Protein AF-A0AAD5IKY9-F1 (afdb_monomer_lite)

InterPro domains:
  IPR000467 G-patch domain [PF01585] (15-58)
  IPR000467 G-patch domain [PS50174] (14-60)
  IPR000467 G-patch domain [SM00443] (12-58)
  IPR039146 G patch domain and ankyrin repeat-containing protein 1 [PTHR20923] (3-88)

Radius of gyration: 41.31 Å; chains: 1; bounding box: 91×62×88 Å

Organism: Acer negundo (NCBI:txid4023)

Foldseek 3Di:
DFDDPPQPPDFDDPVDPVVVVCVVVPDDPPFADDPVSPHDPGDDDDGDDPDPDDPPDDPCPVVVVVVVVVVVVVVVVVVVVVVVVVVCDDPPDDDDDDDDPPDDDDDDDDDDDDDDDDDD

Structure (mmCIF, N/CA/C/O backbone):
data_AF-A0AAD5IKY9-F1
#
_entry.id   AF-A0AAD5IKY9-F1
#
loop_
_atom_site.group_PDB
_atom_site.id
_atom_site.type_symbol
_atom_site.label_atom_id
_atom_site.label_alt_id
_atom_site.label_comp_id
_atom_site.label_asym_id
_atom_site.label_entity_id
_atom_site.label_seq_id
_atom_site.pdbx_PDB_ins_code
_atom_site.Cartn_x
_atom_site.Cartn_y
_atom_site.Cartn_z
_atom_site.occupancy
_atom_site.B_iso_or_equiv
_atom_site.auth_seq_id
_atom_site.auth_comp_id
_atom_site.auth_asym_id
_atom_site.auth_atom_id
_atom_site.pdbx_PDB_model_num
ATOM 1 N N . MET A 1 1 ? 1.245 1.714 19.830 1.00 42.31 1 MET A N 1
ATOM 2 C CA . MET A 1 1 ? 1.615 2.368 18.557 1.00 42.31 1 MET A CA 1
ATOM 3 C C . MET A 1 1 ? 1.637 1.290 17.481 1.00 42.31 1 MET A C 1
ATOM 5 O O . MET A 1 1 ? 1.705 0.122 17.848 1.00 42.31 1 MET A O 1
ATOM 9 N N . GLY A 1 2 ? 1.439 1.631 16.208 1.00 51.44 2 GLY A N 1
ATOM 10 C CA . GLY A 1 2 ? 1.622 0.665 15.122 1.00 51.44 2 GLY A CA 1
ATOM 11 C C . GLY A 1 2 ? 3.086 0.671 14.709 1.00 51.44 2 GLY A C 1
ATOM 12 O O . GLY A 1 2 ? 3.628 1.754 14.529 1.00 51.44 2 GLY A O 1
ATOM 13 N N . GLU A 1 3 ? 3.702 -0.503 14.586 1.00 54.84 3 GLU A N 1
ATOM 14 C CA . GLU A 1 3 ? 5.011 -0.639 13.940 1.00 54.84 3 GLU A CA 1
ATOM 15 C C . GLU A 1 3 ? 4.874 -0.125 12.500 1.00 54.84 3 GLU A C 1
ATOM 17 O O . GLU A 1 3 ? 4.111 -0.699 11.713 1.00 54.84 3 GLU A O 1
ATOM 22 N N . GLU A 1 4 ? 5.545 0.976 12.158 1.00 54.72 4 GLU A N 1
ATOM 23 C CA . GLU A 1 4 ? 5.553 1.445 10.776 1.00 54.72 4 GLU A CA 1
ATOM 24 C C . GLU A 1 4 ? 6.391 0.486 9.934 1.00 54.72 4 GLU A C 1
ATOM 26 O O . GLU A 1 4 ? 7.570 0.244 10.194 1.00 54.72 4 GLU A O 1
ATOM 31 N N . PHE A 1 5 ? 5.757 -0.097 8.919 1.00 55.59 5 PHE A N 1
ATOM 32 C CA . PHE A 1 5 ? 6.436 -0.979 7.987 1.00 55.59 5 PHE A CA 1
ATOM 33 C C . PHE A 1 5 ? 7.453 -0.155 7.194 1.00 55.59 5 PHE A C 1
ATOM 35 O O . PHE A 1 5 ? 7.060 0.624 6.323 1.00 55.59 5 PHE A O 1
ATOM 42 N N . SER A 1 6 ? 8.746 -0.369 7.462 1.00 54.78 6 SER A N 1
ATOM 43 C CA . SER A 1 6 ? 9.848 0.067 6.595 1.00 54.78 6 SER A CA 1
ATOM 44 C C . SER A 1 6 ? 9.830 -0.749 5.298 1.00 54.78 6 SER A C 1
ATOM 46 O O . SER A 1 6 ? 10.699 -1.572 5.011 1.00 54.78 6 SER A O 1
ATOM 48 N N . GLY A 1 7 ? 8.762 -0.561 4.523 1.00 56.72 7 GLY A N 1
ATOM 49 C CA . GLY A 1 7 ? 8.724 -0.923 3.124 1.00 56.72 7 GLY A CA 1
ATOM 50 C C . GLY A 1 7 ? 9.674 0.027 2.429 1.00 56.72 7 GLY A C 1
ATOM 51 O O . GLY A 1 7 ? 9.410 1.225 2.368 1.00 56.72 7 GLY A O 1
ATOM 52 N N . SER A 1 8 ? 10.799 -0.505 1.974 1.00 58.91 8 SER A N 1
ATOM 53 C CA . SER A 1 8 ? 11.857 0.268 1.350 1.00 58.91 8 SER A CA 1
ATOM 54 C C . SER A 1 8 ? 11.358 0.901 0.044 1.00 58.91 8 SER A C 1
ATOM 56 O O . SER A 1 8 ? 11.450 0.280 -1.013 1.00 58.91 8 SER A O 1
ATOM 58 N N . SER A 1 9 ? 10.875 2.149 0.099 1.00 62.62 9 SER A N 1
ATOM 59 C CA . SER A 1 9 ? 10.630 3.022 -1.072 1.00 62.62 9 SER A CA 1
ATOM 60 C C . SER A 1 9 ? 11.946 3.506 -1.713 1.00 62.62 9 SER A C 1
ATOM 62 O O . SER A 1 9 ? 12.046 4.607 -2.246 1.00 62.62 9 SER A O 1
ATOM 64 N N . THR A 1 10 ? 12.995 2.692 -1.620 1.00 72.06 10 THR A N 1
ATOM 65 C CA . THR A 1 10 ? 14.265 2.865 -2.317 1.00 72.06 10 THR A CA 1
ATOM 66 C C . THR A 1 10 ? 14.176 2.117 -3.639 1.00 72.06 10 THR A C 1
ATOM 68 O O . THR A 1 10 ? 13.769 0.953 -3.662 1.00 72.06 10 THR A O 1
ATOM 71 N N . ALA A 1 11 ? 14.584 2.761 -4.733 1.00 78.38 11 ALA A N 1
ATOM 72 C CA . ALA A 1 11 ? 14.714 2.097 -6.025 1.00 78.38 11 ALA A CA 1
ATOM 73 C C . ALA A 1 11 ? 15.635 0.863 -5.928 1.00 78.38 11 ALA A C 1
ATOM 75 O O . ALA A 1 11 ? 16.505 0.781 -5.061 1.00 78.38 11 ALA A O 1
ATOM 76 N N . ILE A 1 12 ? 15.437 -0.111 -6.819 1.00 85.50 12 ILE A N 1
ATOM 77 C CA . ILE A 1 12 ? 16.259 -1.327 -6.848 1.00 85.50 12 ILE A CA 1
ATOM 78 C C . ILE A 1 12 ? 17.669 -0.958 -7.329 1.00 85.50 12 ILE A C 1
ATOM 80 O O . ILE A 1 12 ? 17.816 -0.438 -8.432 1.00 85.50 12 ILE A O 1
ATOM 84 N N . ASP A 1 13 ? 18.694 -1.280 -6.539 1.00 88.88 13 ASP A N 1
ATOM 85 C CA . ASP A 1 13 ? 20.089 -0.988 -6.882 1.00 88.88 13 ASP A CA 1
ATOM 86 C C . ASP A 1 13 ? 20.534 -1.605 -8.213 1.00 88.88 13 ASP A C 1
ATOM 88 O O . ASP A 1 13 ? 20.253 -2.767 -8.522 1.00 88.88 13 ASP A O 1
ATOM 92 N N . SER A 1 14 ? 21.362 -0.868 -8.955 1.00 89.25 14 SER A N 1
ATOM 93 C CA . SER A 1 14 ? 21.932 -1.314 -10.232 1.00 89.25 14 SER A CA 1
ATOM 94 C C . SER A 1 14 ? 22.884 -2.512 -10.113 1.00 89.25 14 SER A C 1
ATOM 96 O O . SER A 1 14 ? 23.129 -3.219 -11.094 1.00 89.25 14 SER A O 1
ATOM 98 N N . SER A 1 15 ? 23.399 -2.784 -8.910 1.00 92.94 15 SER A N 1
ATOM 99 C CA . SER A 1 15 ? 24.188 -3.978 -8.594 1.00 92.94 15 SER A CA 1
ATOM 100 C C . SER A 1 15 ? 23.340 -5.259 -8.632 1.00 92.94 15 SER A C 1
ATOM 102 O O . SER A 1 15 ? 23.860 -6.320 -9.006 1.00 92.94 15 SER A O 1
ATOM 104 N N . ASN A 1 16 ? 22.042 -5.152 -8.320 1.00 93.50 16 ASN A N 1
ATOM 105 C CA . ASN A 1 16 ? 21.106 -6.257 -8.165 1.00 93.50 16 ASN A CA 1
ATOM 106 C C . ASN A 1 16 ? 20.898 -7.020 -9.487 1.00 93.50 16 ASN A C 1
ATOM 108 O O . ASN A 1 16 ? 20.718 -6.441 -10.561 1.00 93.50 16 ASN A O 1
ATOM 112 N N . ILE A 1 17 ? 20.891 -8.353 -9.410 1.00 95.69 17 ILE A N 1
ATOM 113 C CA . ILE A 1 17 ? 20.702 -9.229 -10.576 1.00 95.69 17 ILE A CA 1
ATOM 114 C C . ILE A 1 17 ? 19.317 -9.003 -11.207 1.00 95.69 17 ILE A C 1
ATOM 116 O O . ILE A 1 17 ? 19.205 -8.941 -12.430 1.00 95.69 17 ILE A O 1
ATOM 120 N N . GLY A 1 18 ? 18.277 -8.800 -10.392 1.00 93.75 18 GLY A N 1
ATOM 121 C CA . GLY A 1 18 ? 16.918 -8.507 -10.851 1.00 93.75 18 GLY A CA 1
ATOM 122 C C . GLY A 1 18 ? 16.824 -7.204 -11.647 1.00 93.75 18 GLY A C 1
ATOM 123 O O . GLY A 1 18 ? 16.217 -7.194 -12.714 1.00 93.75 18 GLY A O 1
ATOM 124 N N . PHE A 1 19 ? 17.496 -6.135 -11.207 1.00 94.25 19 PHE A N 1
ATOM 125 C CA . PHE A 1 19 ? 17.554 -4.864 -11.946 1.00 94.25 19 PHE A CA 1
ATOM 126 C C . PHE A 1 19 ? 18.166 -5.047 -13.341 1.00 94.25 19 PHE A C 1
ATOM 128 O O . PHE A 1 19 ? 17.600 -4.608 -14.344 1.00 94.25 19 PHE A O 1
ATOM 135 N N . LYS A 1 20 ? 19.298 -5.760 -13.419 1.00 95.06 20 LYS A N 1
ATOM 136 C CA . LYS A 1 20 ? 19.983 -6.075 -14.684 1.00 95.06 20 LYS A CA 1
ATOM 137 C C . LYS A 1 20 ? 19.099 -6.911 -15.614 1.00 95.06 20 LYS A C 1
ATOM 139 O O . LYS A 1 20 ? 19.054 -6.647 -16.814 1.00 95.06 20 LYS A O 1
ATOM 144 N N . LEU A 1 21 ? 18.373 -7.890 -15.069 1.00 95.81 21 LEU A N 1
ATOM 145 C CA . LEU A 1 21 ? 17.428 -8.712 -15.828 1.00 95.81 21 LEU A CA 1
ATOM 146 C C . LEU A 1 21 ? 16.245 -7.892 -16.353 1.00 95.81 21 LEU A C 1
ATOM 148 O O . LEU A 1 21 ? 15.914 -8.028 -17.527 1.00 95.81 21 LEU A O 1
ATOM 152 N N . LEU A 1 22 ? 15.647 -7.019 -15.539 1.00 94.00 22 LEU A N 1
ATOM 153 C CA . LEU A 1 22 ? 14.551 -6.145 -15.968 1.00 94.00 22 LEU A CA 1
ATOM 154 C C . LEU A 1 22 ? 14.993 -5.225 -17.118 1.00 94.00 22 LEU A C 1
ATOM 156 O O . LEU A 1 22 ? 14.364 -5.226 -18.177 1.00 94.00 22 LEU A O 1
ATOM 160 N N . LYS A 1 23 ? 16.126 -4.524 -16.961 1.00 93.38 23 LYS A N 1
ATOM 161 C CA . LYS A 1 23 ? 16.711 -3.666 -18.010 1.00 93.38 23 LYS A CA 1
ATOM 162 C C . LYS A 1 23 ? 16.988 -4.445 -19.303 1.00 93.38 23 LYS A C 1
ATOM 164 O O . LYS A 1 23 ? 16.675 -3.958 -20.385 1.00 93.38 23 LYS A O 1
ATOM 169 N N . LYS A 1 24 ? 17.510 -5.678 -19.207 1.00 95.62 24 LYS A N 1
ATOM 170 C CA . LYS A 1 24 ? 17.758 -6.554 -20.370 1.00 95.62 24 LYS A CA 1
ATOM 171 C C . LYS A 1 24 ? 16.477 -6.918 -21.136 1.00 95.62 24 LYS A C 1
ATOM 173 O O . LYS A 1 24 ? 16.539 -7.088 -22.348 1.00 95.62 24 LYS A O 1
ATOM 178 N N . HIS A 1 25 ? 15.334 -7.017 -20.457 1.00 93.50 25 HIS A N 1
ATOM 179 C CA . HIS A 1 25 ? 14.031 -7.302 -21.073 1.00 93.50 25 HIS A CA 1
ATOM 180 C C . HIS A 1 25 ? 13.238 -6.028 -21.430 1.00 93.50 25 HIS A C 1
ATOM 182 O O . HIS A 1 25 ? 12.031 -6.092 -21.644 1.00 93.50 25 HIS A O 1
ATOM 188 N N . GLY A 1 26 ? 13.905 -4.870 -21.512 1.00 92.56 26 GLY A N 1
ATOM 189 C CA . GLY A 1 26 ? 13.315 -3.619 -21.999 1.00 92.56 26 GLY A CA 1
ATOM 190 C C . GLY A 1 26 ? 12.584 -2.776 -20.950 1.00 92.56 26 GLY A C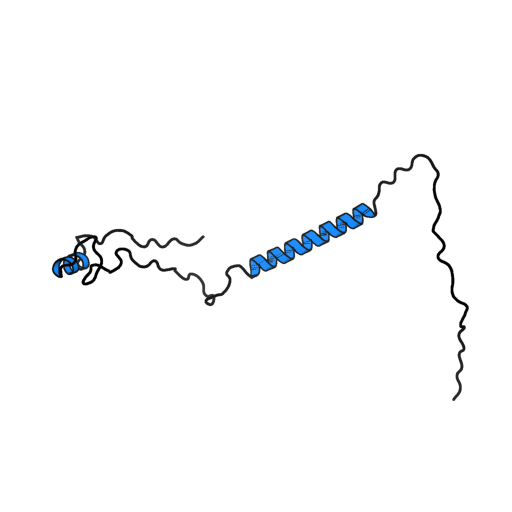 1
ATOM 191 O O . GLY A 1 26 ? 12.044 -1.729 -21.303 1.00 92.56 26 GLY A O 1
ATOM 192 N N . TRP A 1 27 ? 12.581 -3.171 -19.671 1.00 93.62 27 TRP A N 1
ATOM 193 C CA . TRP A 1 27 ? 12.040 -2.319 -18.607 1.00 93.62 27 TRP A CA 1
ATOM 194 C C . TRP A 1 27 ? 12.936 -1.100 -18.365 1.00 93.62 27 TRP A C 1
ATOM 196 O O . TRP A 1 27 ? 14.163 -1.214 -18.276 1.00 93.62 27 TRP A O 1
ATOM 206 N N . LYS A 1 28 ? 12.312 0.070 -18.206 1.00 91.06 28 LYS A N 1
ATOM 207 C CA . LYS A 1 28 ? 12.996 1.324 -17.892 1.00 91.06 28 LYS A CA 1
ATOM 208 C C . LYS A 1 28 ? 12.808 1.661 -16.417 1.00 91.06 28 LYS A C 1
ATOM 210 O O . LYS A 1 28 ? 11.729 1.535 -15.847 1.00 91.06 28 LYS A O 1
ATOM 215 N N . GLU A 1 29 ? 13.872 2.143 -15.806 1.00 88.50 29 GLU A N 1
ATOM 216 C CA . GLU A 1 29 ? 13.849 2.621 -14.426 1.00 88.50 29 GLU A CA 1
ATOM 217 C C . GLU A 1 29 ? 12.935 3.841 -14.286 1.00 88.50 29 GLU A C 1
ATOM 219 O O . GLU A 1 29 ? 12.892 4.689 -15.175 1.00 88.50 29 GLU A O 1
ATOM 224 N N . GLY A 1 30 ? 12.162 3.888 -13.199 1.00 87.62 30 GLY A N 1
ATOM 225 C CA . GLY A 1 30 ? 11.113 4.891 -12.999 1.00 87.62 30 GLY A CA 1
ATOM 226 C C . GLY A 1 30 ? 9.810 4.640 -13.774 1.00 87.62 30 GLY A C 1
ATOM 227 O O . GLY A 1 30 ? 8.868 5.403 -13.588 1.00 87.62 30 GLY A O 1
ATOM 228 N N . THR A 1 31 ? 9.715 3.582 -14.594 1.00 91.12 31 THR A N 1
ATOM 229 C CA . THR A 1 31 ? 8.482 3.224 -15.329 1.00 91.12 31 THR A CA 1
ATOM 230 C C . THR A 1 31 ? 7.771 2.016 -14.723 1.00 91.12 31 THR A C 1
ATOM 232 O O . THR A 1 31 ? 8.399 1.127 -14.137 1.00 91.12 31 THR A O 1
ATOM 235 N N . GLY A 1 32 ? 6.443 1.979 -14.852 1.00 91.44 32 GLY A N 1
ATOM 236 C CA . GLY A 1 32 ? 5.636 0.848 -14.406 1.00 91.44 32 GLY A CA 1
ATOM 237 C C . GLY A 1 32 ? 5.797 -0.370 -15.315 1.00 91.44 32 GLY A C 1
ATOM 238 O O . GLY A 1 32 ? 6.207 -0.270 -16.469 1.00 91.44 32 GLY A O 1
ATOM 239 N N . LEU A 1 33 ? 5.466 -1.556 -14.803 1.00 92.31 33 LEU A N 1
ATOM 240 C CA . LEU A 1 33 ? 5.489 -2.787 -15.600 1.00 92.31 33 LEU A CA 1
ATOM 241 C C . LEU A 1 33 ? 4.231 -2.919 -16.473 1.00 92.31 33 LEU A C 1
ATOM 243 O O . LEU A 1 33 ? 3.125 -2.625 -16.025 1.00 92.31 33 LEU A O 1
ATOM 247 N N . GLY A 1 34 ? 4.390 -3.439 -17.690 1.00 92.38 34 GLY A N 1
ATOM 248 C CA . GLY A 1 34 ? 3.294 -3.698 -18.629 1.00 92.38 34 GLY A CA 1
ATOM 249 C C . GLY A 1 34 ? 3.406 -2.900 -19.930 1.00 92.38 34 GLY A C 1
ATOM 250 O O . GLY A 1 34 ? 4.251 -2.020 -20.061 1.00 92.38 34 GLY A O 1
ATOM 251 N N . VAL A 1 35 ? 2.558 -3.235 -20.908 1.00 92.06 35 VAL A N 1
ATOM 252 C CA . VAL A 1 35 ? 2.608 -2.695 -22.284 1.00 92.06 35 VAL A CA 1
ATOM 253 C C . VAL A 1 35 ? 2.458 -1.170 -22.335 1.00 92.06 35 VAL A C 1
ATOM 255 O O . VAL A 1 35 ? 3.076 -0.525 -23.175 1.00 92.06 35 VAL A O 1
ATOM 258 N N . CYS A 1 36 ? 1.668 -0.594 -21.429 1.00 92.38 36 CYS A N 1
ATOM 259 C CA . CYS A 1 36 ? 1.428 0.846 -21.328 1.00 92.38 36 CYS A CA 1
ATOM 260 C C . CYS A 1 36 ? 2.068 1.439 -20.063 1.00 92.38 36 CYS A C 1
ATOM 262 O O . CYS A 1 36 ? 1.566 2.426 -19.534 1.00 92.38 36 CYS A O 1
ATOM 264 N N . GLU A 1 37 ? 3.115 0.791 -19.535 1.00 92.69 37 GLU A N 1
ATOM 265 C CA . GLU A 1 37 ? 3.796 1.156 -18.283 1.00 92.69 37 GLU A CA 1
ATOM 266 C C . GLU A 1 37 ? 2.817 1.268 -17.078 1.00 92.69 37 GLU A C 1
ATOM 268 O O . GLU A 1 37 ? 3.074 1.966 -16.102 1.00 92.69 37 GLU A O 1
ATOM 273 N N . GLN A 1 38 ? 1.679 0.554 -17.130 1.00 94.25 38 GLN A N 1
ATOM 274 C CA . GLN A 1 38 ? 0.524 0.743 -16.234 1.00 94.25 38 GLN A CA 1
ATOM 275 C C . GLN A 1 38 ? 0.670 0.130 -14.828 1.00 94.25 38 GLN A C 1
ATOM 277 O O . GLN A 1 38 ? -0.207 0.283 -13.975 1.00 94.25 38 GLN A O 1
ATOM 282 N N . GLY A 1 39 ? 1.735 -0.634 -14.594 1.00 93.38 39 GLY A N 1
ATOM 283 C CA . GLY A 1 39 ? 2.033 -1.253 -13.309 1.00 93.38 39 GLY A CA 1
ATOM 284 C C . GLY A 1 39 ? 2.426 -0.223 -12.250 1.00 93.38 39 GLY A C 1
ATOM 285 O O . GLY A 1 39 ? 2.983 0.830 -12.543 1.00 93.38 39 GLY A O 1
ATOM 286 N N . ARG A 1 40 ? 2.169 -0.543 -10.981 1.00 90.69 40 ARG A N 1
ATOM 287 C CA . ARG A 1 40 ? 2.571 0.321 -9.864 1.00 90.69 40 ARG A CA 1
ATOM 288 C C . ARG A 1 40 ? 4.095 0.431 -9.777 1.00 90.69 40 ARG A C 1
ATOM 290 O O . ARG A 1 40 ? 4.775 -0.590 -9.800 1.00 90.69 40 ARG A O 1
ATOM 297 N N . LEU A 1 41 ? 4.587 1.655 -9.580 1.00 88.19 41 LEU A N 1
ATOM 298 C CA . LEU A 1 41 ? 5.986 1.932 -9.232 1.00 88.19 41 LEU A CA 1
ATOM 299 C C . LEU A 1 41 ? 6.297 1.462 -7.803 1.00 88.19 41 LEU A C 1
ATOM 301 O O . LEU A 1 41 ? 7.236 0.709 -7.575 1.00 88.19 41 LEU A O 1
ATOM 305 N N . GLU A 1 42 ? 5.453 1.867 -6.850 1.00 86.81 42 GLU A N 1
ATOM 306 C CA . GLU A 1 42 ? 5.644 1.582 -5.427 1.00 86.81 42 GLU A CA 1
ATOM 307 C C . GLU A 1 42 ? 5.015 0.241 -4.995 1.00 86.81 42 GLU A C 1
ATOM 309 O O . GLU A 1 42 ? 3.826 -0.010 -5.291 1.00 86.81 42 GLU A O 1
ATOM 314 N N . PRO A 1 43 ? 5.743 -0.582 -4.206 1.00 86.94 43 PRO A N 1
ATOM 315 C CA . PRO A 1 43 ? 5.223 -1.799 -3.589 1.00 86.94 43 PRO A CA 1
ATOM 316 C C . PRO A 1 43 ? 3.901 -1.591 -2.839 1.00 86.94 43 PRO A C 1
ATOM 318 O O . PRO A 1 43 ? 3.580 -0.510 -2.336 1.00 86.94 43 PRO A O 1
ATOM 321 N N . ILE A 1 44 ? 3.102 -2.654 -2.737 1.00 87.56 44 ILE A N 1
ATOM 322 C CA . ILE A 1 44 ? 1.877 -2.623 -1.934 1.00 87.56 44 ILE A CA 1
ATOM 323 C C . ILE A 1 44 ? 2.269 -2.701 -0.455 1.00 87.56 44 ILE A C 1
ATOM 325 O O . ILE A 1 44 ? 2.880 -3.675 -0.019 1.00 87.56 44 ILE A O 1
ATOM 329 N N . ARG A 1 45 ? 1.898 -1.680 0.328 1.00 84.69 45 ARG A N 1
ATOM 330 C CA . ARG A 1 45 ? 2.101 -1.678 1.782 1.00 84.69 45 ARG A CA 1
ATOM 331 C C . ARG A 1 45 ? 1.282 -2.802 2.415 1.00 84.69 45 ARG A C 1
ATOM 333 O O . ARG A 1 45 ? 0.076 -2.889 2.192 1.00 84.69 45 ARG A O 1
ATOM 340 N N . THR A 1 46 ? 1.931 -3.636 3.221 1.00 85.12 46 THR A N 1
ATOM 341 C CA . THR A 1 46 ? 1.280 -4.723 3.960 1.00 85.12 46 THR A CA 1
ATOM 342 C C . THR A 1 46 ? 1.150 -4.355 5.435 1.00 85.12 46 THR A C 1
ATOM 344 O O . THR A 1 46 ? 2.022 -3.707 6.009 1.00 85.12 46 THR A O 1
ATOM 347 N N . CYS A 1 47 ? 0.045 -4.753 6.066 1.00 82.88 47 CYS A N 1
ATOM 348 C CA . CYS A 1 47 ? -0.141 -4.587 7.506 1.00 82.88 47 CYS A CA 1
ATOM 349 C C . CYS A 1 47 ? 0.224 -5.892 8.216 1.00 82.88 47 CYS A C 1
ATOM 351 O O . CYS A 1 47 ? -0.471 -6.897 8.049 1.00 82.88 47 CYS A O 1
ATOM 353 N N . LEU A 1 48 ? 1.273 -5.880 9.041 1.00 84.44 48 LEU A N 1
ATOM 354 C CA . LEU A 1 48 ? 1.613 -7.042 9.858 1.00 84.44 48 LEU A CA 1
ATOM 355 C C . LEU A 1 48 ? 0.539 -7.269 10.935 1.00 84.44 48 LEU A C 1
ATOM 357 O O . LEU A 1 48 ? 0.089 -6.343 11.614 1.00 84.44 48 LEU A O 1
ATOM 361 N N . LYS A 1 49 ? 0.111 -8.525 11.101 1.00 87.06 49 LYS A N 1
ATOM 362 C CA . LYS A 1 49 ? -0.874 -8.912 12.115 1.00 87.06 49 LYS A CA 1
ATOM 363 C C . LYS A 1 49 ? -0.177 -9.466 13.358 1.00 87.06 49 LYS A C 1
ATOM 365 O O . LYS A 1 49 ? -0.104 -10.672 13.561 1.00 87.06 49 LYS A O 1
ATOM 370 N N . ASN A 1 50 ? 0.261 -8.579 14.247 1.00 85.94 50 ASN A N 1
ATOM 371 C CA . ASN A 1 50 ? 0.926 -8.941 15.509 1.00 85.94 50 ASN A CA 1
ATOM 372 C C . ASN A 1 50 ? -0.019 -9.545 16.578 1.00 85.94 50 ASN A C 1
ATOM 374 O O . ASN A 1 50 ? 0.384 -9.716 17.725 1.00 85.94 50 ASN A O 1
ATOM 378 N N . ASN A 1 51 ? -1.287 -9.839 16.256 1.00 85.56 51 ASN A N 1
ATOM 379 C CA . ASN A 1 51 ? -2.266 -10.371 17.208 1.00 85.56 51 ASN A CA 1
ATOM 380 C C . ASN A 1 51 ? -2.883 -11.699 16.742 1.00 85.56 51 ASN A C 1
ATOM 382 O O . ASN A 1 51 ? -3.004 -11.974 15.551 1.00 85.56 51 ASN A O 1
ATOM 386 N N . LYS A 1 52 ? -3.330 -12.509 17.709 1.00 87.75 52 LYS A N 1
ATOM 387 C CA . LYS A 1 52 ? -4.022 -13.788 17.466 1.00 87.75 52 LYS A CA 1
ATOM 388 C C . LYS A 1 52 ? -5.555 -13.643 17.371 1.00 87.75 52 LYS A C 1
ATOM 390 O O . LYS A 1 52 ? -6.258 -14.645 17.373 1.00 87.75 52 L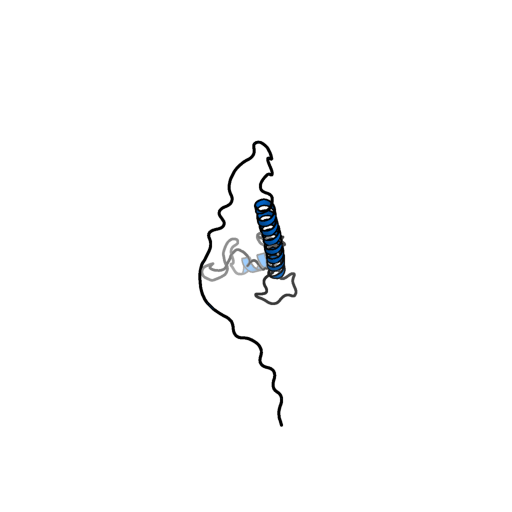YS A O 1
ATOM 395 N N . ARG A 1 53 ? -6.098 -12.415 17.347 1.00 86.06 53 ARG A N 1
ATOM 396 C CA . ARG A 1 53 ? -7.557 -12.179 17.341 1.00 86.06 53 ARG A CA 1
ATOM 397 C C . ARG A 1 53 ? -8.150 -12.441 15.950 1.00 86.06 53 ARG A C 1
ATOM 399 O O . ARG A 1 53 ? -7.446 -12.351 14.943 1.00 86.06 53 ARG A O 1
ATOM 406 N N . GLY A 1 54 ? -9.447 -12.743 15.883 1.00 88.69 54 GLY A N 1
ATOM 407 C CA . GLY A 1 54 ? -10.178 -12.859 14.615 1.00 88.69 54 GLY A CA 1
ATOM 408 C C . GLY A 1 54 ? -10.166 -11.558 13.799 1.00 88.69 54 GLY A C 1
ATOM 409 O O . GLY A 1 54 ? -9.907 -10.476 14.333 1.00 88.69 54 GLY A O 1
ATOM 410 N N . LEU A 1 55 ? -10.440 -11.654 12.496 1.00 85.00 55 LEU A N 1
ATOM 411 C CA . LEU A 1 55 ? -10.731 -10.468 11.680 1.00 85.00 55 LEU A CA 1
ATOM 412 C C . LEU A 1 55 ? -12.025 -9.807 12.191 1.00 85.00 55 LEU A C 1
ATOM 414 O O . LEU A 1 55 ? -12.900 -10.489 12.715 1.00 85.00 55 LEU A O 1
ATOM 418 N N . GLY A 1 56 ? -12.116 -8.478 12.115 1.00 83.69 56 GLY A N 1
ATOM 419 C CA . GLY A 1 56 ? -13.251 -7.716 12.661 1.00 83.69 56 GLY A CA 1
ATOM 420 C C . GLY A 1 56 ? -13.302 -7.597 14.195 1.00 83.69 56 GLY A C 1
ATOM 421 O O . GLY A 1 56 ? -14.111 -6.833 14.713 1.00 83.69 56 GLY A O 1
ATOM 422 N N . ALA A 1 57 ? -12.431 -8.282 14.946 1.00 84.50 57 ALA A N 1
ATOM 423 C CA . ALA A 1 57 ? -12.401 -8.169 16.403 1.00 84.50 57 ALA A CA 1
ATOM 424 C C . ALA A 1 57 ? -11.946 -6.765 16.848 1.00 84.50 57 ALA A C 1
ATOM 426 O O . ALA A 1 57 ? -10.781 -6.394 16.669 1.00 84.50 57 ALA A O 1
ATOM 427 N N . GLU A 1 58 ? -12.843 -5.995 17.476 1.00 80.00 58 GLU A N 1
ATOM 428 C CA . GLU A 1 58 ? -12.498 -4.681 18.023 1.00 80.00 58 GLU A CA 1
ATOM 429 C C . GLU A 1 58 ? -11.291 -4.770 18.973 1.00 80.00 58 GLU A C 1
ATOM 431 O O . GLU A 1 58 ? -11.257 -5.562 19.922 1.00 80.00 58 GLU A O 1
ATOM 436 N N . LYS A 1 59 ? -10.299 -3.896 18.763 1.00 74.38 59 LYS A N 1
ATOM 437 C CA . LYS A 1 59 ? -9.130 -3.805 19.651 1.00 74.38 59 LYS A CA 1
ATOM 438 C C . LYS A 1 59 ? -9.544 -3.424 21.081 1.00 74.38 59 LYS A C 1
ATOM 440 O O . LYS A 1 59 ? -9.028 -4.010 22.033 1.00 74.38 59 LYS A O 1
ATOM 445 N N . ASN A 1 60 ? -10.526 -2.524 21.205 1.00 75.88 60 ASN A N 1
ATOM 446 C CA . ASN A 1 60 ? -10.784 -1.741 22.416 1.00 75.88 60 ASN A CA 1
ATOM 447 C C . ASN A 1 60 ? -12.157 -1.978 23.076 1.00 75.88 60 ASN A C 1
ATOM 449 O O . ASN A 1 60 ? -12.485 -1.220 23.983 1.00 75.88 60 ASN A O 1
ATOM 453 N N . LYS A 1 61 ? -12.950 -2.994 22.682 1.00 76.94 61 LYS A N 1
ATOM 454 C CA . LYS A 1 61 ? -14.297 -3.231 23.258 1.00 76.94 61 LYS A CA 1
ATOM 455 C C . LYS A 1 61 ? -14.278 -3.225 24.796 1.00 76.94 61 LYS A C 1
ATOM 457 O O . LYS A 1 61 ? -14.959 -2.415 25.411 1.00 76.94 61 LYS A O 1
ATOM 462 N N . TYR A 1 62 ? -13.392 -4.026 25.387 1.00 75.25 62 TYR A N 1
ATOM 463 C CA . TYR A 1 62 ? -13.201 -4.122 26.839 1.00 75.25 62 TYR A CA 1
ATOM 464 C C . TYR A 1 62 ? -12.762 -2.799 27.502 1.00 75.25 62 TYR A C 1
ATOM 466 O O . TYR A 1 62 ? -13.195 -2.476 28.603 1.00 75.25 62 TYR A O 1
ATOM 474 N N . LEU A 1 63 ? -11.936 -1.991 26.824 1.00 79.44 63 LEU A N 1
ATOM 475 C CA . LEU A 1 63 ? -11.496 -0.691 27.349 1.00 79.44 63 LEU A CA 1
ATOM 476 C C . LEU A 1 63 ? -12.632 0.343 27.331 1.00 79.44 63 LEU A C 1
ATOM 478 O O . LEU A 1 63 ? -12.791 1.081 28.301 1.00 79.44 63 LEU A O 1
ATOM 482 N N . LYS A 1 64 ? -13.450 0.364 26.267 1.00 83.25 64 LYS A N 1
ATOM 483 C CA . LYS A 1 64 ? -14.674 1.185 26.193 1.00 83.25 64 LYS A CA 1
ATOM 484 C C . LYS A 1 64 ? -15.658 0.799 27.307 1.00 83.25 64 LYS A C 1
ATOM 486 O O . LYS A 1 64 ? -16.247 1.667 27.942 1.00 83.25 64 LYS A O 1
ATOM 491 N N . GLU A 1 65 ? -15.805 -0.500 27.554 1.00 85.44 65 GLU A N 1
ATOM 492 C CA . GLU A 1 65 ? -16.709 -1.078 28.554 1.00 85.44 65 GLU A CA 1
ATOM 493 C C . GLU A 1 65 ? -16.290 -0.708 29.989 1.00 85.44 65 GLU A C 1
ATOM 495 O O . GLU A 1 65 ? -17.102 -0.173 30.745 1.00 85.44 65 GLU A O 1
ATOM 500 N N . ILE A 1 66 ? -14.998 -0.833 30.330 1.00 87.75 66 ILE A N 1
ATOM 501 C CA . ILE A 1 66 ? -14.446 -0.335 31.606 1.00 87.75 66 ILE A CA 1
ATOM 502 C C . ILE A 1 66 ? -14.680 1.174 31.770 1.00 87.75 66 ILE A C 1
ATOM 504 O O . ILE A 1 66 ? -15.099 1.616 32.841 1.00 87.75 66 ILE A O 1
ATOM 508 N N . GLN A 1 67 ? -14.433 1.975 30.727 1.00 90.94 67 GLN A N 1
ATOM 509 C CA . GLN A 1 67 ? -14.656 3.425 30.775 1.00 90.94 67 GLN A CA 1
ATOM 510 C C . GLN A 1 67 ? -16.135 3.777 31.004 1.00 90.94 67 GLN A C 1
ATOM 512 O O . GLN A 1 67 ? -16.427 4.717 31.743 1.00 90.94 67 GLN A O 1
ATOM 517 N N . GLY A 1 68 ? -17.067 3.017 30.419 1.00 90.56 68 GLY A N 1
ATOM 518 C CA . GLY A 1 68 ? -18.504 3.156 30.671 1.00 90.56 68 GLY A CA 1
ATOM 519 C C . GLY A 1 68 ? -18.864 2.898 32.137 1.00 90.56 68 GLY A C 1
ATOM 520 O O . GLY A 1 68 ? -19.511 3.735 32.767 1.00 90.56 68 GLY A O 1
ATOM 521 N N . ILE A 1 69 ? -18.367 1.796 32.708 1.00 92.88 69 ILE A N 1
ATOM 522 C CA . ILE A 1 69 ? -18.584 1.436 34.121 1.00 92.88 69 ILE A CA 1
ATOM 523 C C . ILE A 1 69 ? -18.010 2.507 35.064 1.00 92.88 69 ILE A C 1
ATOM 525 O O . ILE A 1 69 ? -18.664 2.896 36.031 1.00 92.88 69 ILE A O 1
ATOM 529 N N . GLN A 1 70 ? -16.809 3.025 34.783 1.00 93.75 70 GLN A N 1
ATOM 530 C CA . GLN A 1 70 ? -16.196 4.091 35.585 1.00 93.75 70 GLN A CA 1
ATOM 531 C C . GLN A 1 70 ? -16.999 5.399 35.535 1.00 93.75 70 GLN A C 1
ATOM 533 O O . GLN A 1 70 ? -17.201 6.025 36.576 1.00 93.75 70 GLN A O 1
ATOM 538 N N . LYS A 1 71 ? -17.493 5.797 34.353 1.00 93.88 71 LYS A N 1
ATOM 539 C CA . LYS A 1 71 ? -18.361 6.978 34.204 1.00 93.88 71 LYS A CA 1
ATOM 540 C C . LYS A 1 71 ? -19.666 6.826 34.983 1.00 93.88 71 LYS A C 1
ATOM 542 O O . LYS A 1 71 ? -20.034 7.746 35.703 1.00 93.88 71 LYS A O 1
ATOM 547 N N . MET A 1 72 ? -20.321 5.667 34.884 1.00 93.69 72 MET A N 1
ATOM 548 C CA . MET A 1 72 ? -21.569 5.384 35.601 1.00 93.69 72 MET A CA 1
ATOM 549 C C . MET A 1 72 ? -21.386 5.498 37.120 1.00 93.69 72 MET A C 1
ATOM 551 O O . MET A 1 72 ? -22.121 6.243 37.759 1.00 93.69 72 MET A O 1
ATOM 555 N N . ARG A 1 73 ? -20.349 4.860 37.684 1.00 95.12 73 ARG A N 1
ATOM 556 C CA . ARG A 1 73 ? -20.039 4.958 39.124 1.00 95.12 73 ARG A CA 1
ATOM 557 C C . ARG A 1 73 ? -19.777 6.396 39.571 1.00 95.12 73 ARG A C 1
ATOM 559 O O . ARG A 1 73 ? -20.264 6.808 40.616 1.00 95.12 73 ARG A O 1
ATOM 566 N N . LYS A 1 74 ? -19.026 7.173 38.780 1.00 95.69 74 LYS A N 1
ATOM 56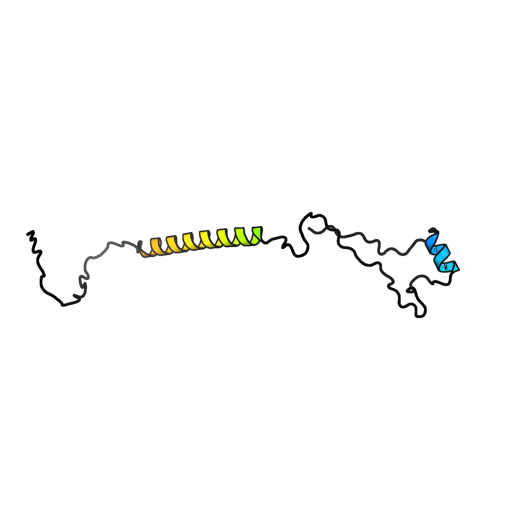7 C CA . LYS A 1 74 ? -18.731 8.574 39.112 1.00 95.69 74 LYS A CA 1
ATOM 568 C C . LYS A 1 74 ? -19.965 9.480 39.016 1.00 95.69 74 LYS A C 1
ATOM 570 O O . LYS A 1 74 ? -20.043 10.459 39.747 1.00 95.69 74 LYS A O 1
ATOM 575 N N . MET A 1 75 ? -20.919 9.151 38.145 1.00 95.25 75 MET A N 1
ATOM 576 C CA . MET A 1 75 ? -22.191 9.867 38.034 1.00 95.25 75 MET A CA 1
ATOM 577 C C . MET A 1 75 ? -23.124 9.558 39.213 1.00 95.25 75 MET A C 1
ATOM 579 O O . MET A 1 75 ? -23.675 10.488 39.783 1.00 95.25 75 MET A O 1
ATOM 583 N N . GLN A 1 76 ? -23.216 8.292 39.636 1.00 94.56 76 GLN A N 1
ATOM 584 C CA . GLN A 1 76 ? -23.980 7.887 40.827 1.00 94.56 76 GLN A CA 1
ATOM 585 C C . GLN A 1 76 ? -23.449 8.536 42.113 1.00 94.56 76 GLN A C 1
ATOM 587 O O . GLN A 1 76 ? -24.227 8.980 42.951 1.00 94.56 76 GLN A O 1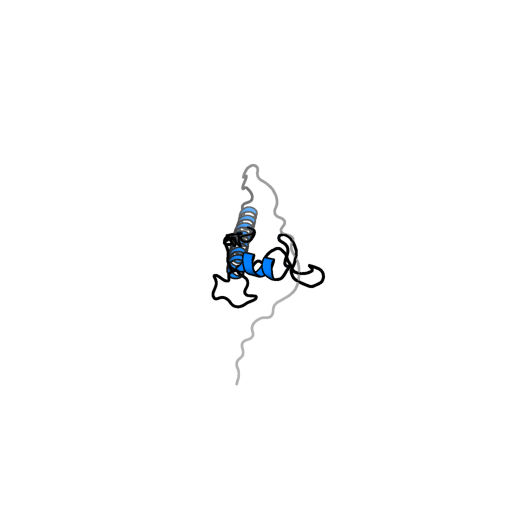
ATOM 592 N N . GLU A 1 77 ? -22.125 8.626 42.262 1.00 95.38 77 GLU A N 1
ATOM 593 C CA . GLU A 1 77 ? -21.503 9.309 43.403 1.00 95.38 77 GLU A CA 1
ATOM 594 C C . GLU A 1 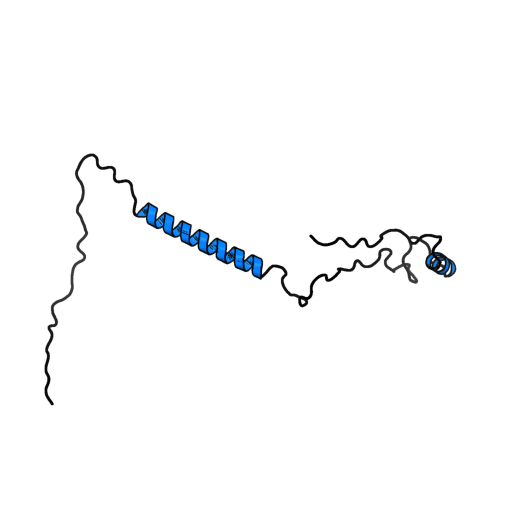77 ? -21.812 10.816 43.405 1.00 95.38 77 GLU A C 1
ATOM 596 O O . GLU A 1 77 ? -22.143 11.376 44.445 1.00 95.38 77 GLU A O 1
ATOM 601 N N . LEU A 1 78 ? -21.773 11.470 42.237 1.00 93.62 78 LEU A N 1
ATOM 602 C CA . LEU A 1 78 ? -22.135 12.885 42.105 1.00 93.62 78 LEU A CA 1
ATOM 603 C C . LEU A 1 78 ? -23.625 13.132 42.410 1.00 93.62 78 LEU A C 1
ATOM 605 O O . LEU A 1 78 ? -23.960 14.105 43.075 1.00 93.62 78 LEU A O 1
ATOM 609 N N . GLU A 1 79 ? -24.511 12.246 41.953 1.00 91.31 79 GLU A N 1
ATOM 610 C CA . GLU A 1 79 ? -25.953 12.299 42.224 1.00 91.31 79 GLU A CA 1
ATOM 611 C C . GLU A 1 79 ? -26.261 12.131 43.721 1.00 91.31 79 GLU A C 1
ATOM 613 O O . GLU A 1 79 ? -27.042 12.899 44.283 1.00 91.31 79 GLU A O 1
ATOM 618 N N . LYS A 1 80 ? -25.579 11.195 44.393 1.00 92.81 80 LYS A N 1
ATOM 619 C CA . LYS A 1 80 ? -25.664 11.017 45.849 1.00 92.81 80 LYS A CA 1
ATOM 620 C C . LYS A 1 80 ? -25.194 12.262 46.605 1.00 92.81 80 LYS A C 1
ATOM 622 O O . LYS A 1 80 ? -25.866 12.689 47.538 1.00 92.81 80 LYS A O 1
ATOM 627 N N . GLN A 1 81 ? -24.086 12.873 46.182 1.00 91.19 81 GLN A N 1
ATOM 628 C CA . GLN A 1 81 ? -23.583 14.112 46.786 1.00 91.19 81 GLN A CA 1
ATOM 629 C C . GLN A 1 81 ? -24.559 15.283 46.606 1.00 91.19 81 GLN A C 1
ATOM 631 O O . GLN A 1 81 ? -24.742 16.054 47.542 1.00 91.19 81 GLN A O 1
ATOM 636 N N . LEU A 1 82 ? -25.236 15.393 45.455 1.00 85.62 82 LEU A N 1
ATOM 637 C CA . LEU A 1 82 ? -26.276 16.408 45.246 1.00 85.62 82 LEU A CA 1
ATOM 638 C C . LEU A 1 82 ? -27.452 16.219 46.220 1.00 85.62 82 LEU A C 1
ATOM 640 O O . LEU A 1 82 ? -27.800 17.163 46.928 1.00 85.62 82 LEU A O 1
ATOM 644 N N . GLN A 1 83 ? -27.984 14.998 46.346 1.00 82.38 83 GLN A N 1
ATOM 645 C CA . GLN A 1 83 ? -29.058 14.687 47.305 1.00 82.38 83 GLN A CA 1
ATOM 646 C C . GLN A 1 83 ? -28.643 14.945 48.765 1.00 82.38 83 GLN A C 1
ATOM 648 O O . GLN A 1 83 ? -29.436 15.454 49.557 1.00 82.38 83 GLN A O 1
ATOM 653 N N . GLU A 1 84 ? -27.393 14.642 49.127 1.00 74.62 84 GLU A N 1
ATOM 654 C CA . GLU A 1 84 ? -26.846 14.953 50.454 1.00 74.62 84 GLU A CA 1
ATOM 655 C C . GLU A 1 84 ? -26.738 16.472 50.687 1.00 74.62 84 GLU A C 1
ATOM 657 O O . GLU A 1 84 ? -27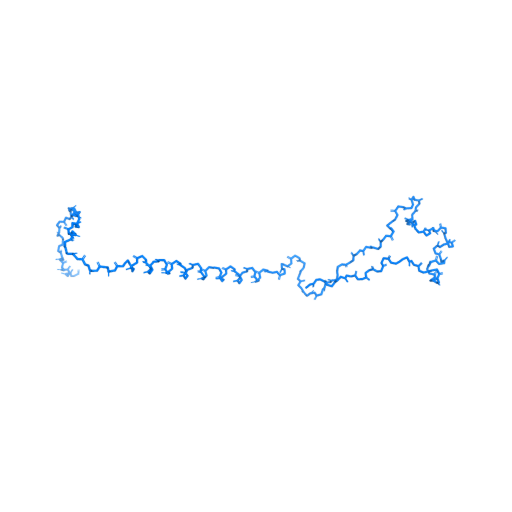.111 16.941 51.763 1.00 74.62 84 GLU A O 1
ATOM 662 N N . THR A 1 85 ? -26.330 17.261 49.682 1.00 66.81 85 THR A N 1
ATOM 663 C CA . THR A 1 85 ? -26.301 18.734 49.794 1.00 66.81 85 THR A CA 1
ATOM 664 C C . THR A 1 85 ? -27.687 19.381 49.837 1.00 66.81 85 THR A C 1
ATOM 666 O O . THR A 1 85 ? -27.850 20.404 50.501 1.00 66.81 85 THR A O 1
ATOM 669 N N . GLU A 1 86 ? -28.697 18.789 49.192 1.00 64.00 86 GLU A N 1
ATOM 670 C CA . GLU A 1 86 ? -30.090 19.263 49.251 1.00 64.00 86 GLU A CA 1
ATOM 671 C C . GLU A 1 86 ? -30.728 19.020 50.630 1.00 64.00 86 GLU A C 1
ATOM 673 O O . GLU A 1 86 ? -31.524 19.836 51.097 1.00 64.00 86 GLU A O 1
ATOM 678 N N . LEU A 1 87 ? -30.331 17.949 51.326 1.00 55.22 87 LEU A N 1
ATOM 679 C CA . LEU A 1 87 ? -30.744 17.675 52.708 1.00 55.22 87 LEU A CA 1
ATOM 680 C C . LEU A 1 87 ? -29.971 18.499 53.755 1.00 55.22 87 LEU A C 1
ATOM 682 O O . LEU A 1 87 ? -30.442 18.636 54.884 1.00 55.22 87 LEU A O 1
ATOM 686 N N . SER A 1 88 ? -28.817 19.076 53.398 1.00 51.41 88 SER A N 1
ATOM 687 C CA . SER A 1 88 ? -27.997 19.922 54.277 1.00 51.41 88 SER A CA 1
ATOM 688 C C . SER A 1 88 ? -28.044 21.412 53.906 1.00 51.41 88 SER A C 1
ATOM 690 O O . SER A 1 88 ? -27.007 22.081 53.835 1.00 51.41 88 SER A O 1
ATOM 692 N N . GLY A 1 89 ? -29.244 21.960 53.692 1.00 54.50 89 GLY A N 1
ATOM 693 C CA . GLY A 1 89 ? -29.439 23.413 53.664 1.00 54.50 89 GLY A CA 1
ATOM 694 C C . GLY A 1 89 ? -28.945 24.060 54.974 1.00 54.50 89 GLY A C 1
ATOM 695 O O . GLY A 1 89 ? -29.099 23.464 56.044 1.00 54.50 89 GLY A O 1
ATOM 696 N N . PRO A 1 90 ? -28.319 25.252 54.939 1.00 47.78 90 PRO A N 1
ATOM 697 C CA . PRO A 1 90 ? -27.624 25.792 56.102 1.00 47.78 90 PRO A CA 1
ATOM 698 C C . PRO A 1 90 ? -28.589 26.137 57.244 1.00 47.78 90 PRO A C 1
ATOM 700 O O . PRO A 1 90 ? -29.401 27.057 57.138 1.00 47.78 90 PRO A O 1
ATOM 703 N N . PHE A 1 91 ? -28.430 25.453 58.380 1.00 46.31 91 PHE A N 1
ATOM 704 C CA . PHE A 1 91 ? -29.017 25.858 59.657 1.00 46.31 91 PHE A CA 1
ATOM 705 C C . PHE A 1 91 ? -28.359 27.164 60.134 1.00 46.31 91 PHE A C 1
ATOM 707 O O . PHE A 1 91 ? -27.408 27.162 60.914 1.00 46.31 91 PHE A O 1
ATOM 714 N N . VAL A 1 92 ? -28.869 28.300 59.658 1.00 42.62 92 VAL A N 1
ATOM 715 C CA . VAL A 1 92 ? -28.611 29.610 60.265 1.00 42.62 92 VAL A CA 1
ATOM 716 C C . VAL A 1 92 ? -29.728 29.885 61.260 1.00 42.62 92 VAL A C 1
ATOM 718 O O . VAL A 1 92 ? -30.727 30.531 60.956 1.00 42.62 92 VAL A O 1
ATOM 721 N N . GLY A 1 93 ? -29.554 29.372 62.476 1.00 45.09 93 GLY A N 1
ATOM 722 C CA . GLY A 1 93 ? -30.358 29.800 63.611 1.00 45.09 93 GLY A CA 1
ATOM 723 C C . GLY A 1 93 ? -29.986 31.227 64.015 1.00 45.09 93 GLY A C 1
ATOM 724 O O . GLY A 1 93 ? -29.017 31.429 64.743 1.00 45.09 93 GLY A O 1
ATOM 725 N N . SER A 1 94 ? -30.764 32.213 63.570 1.00 47.50 94 SER A N 1
ATOM 726 C CA . SER A 1 94 ? -30.845 33.538 64.193 1.00 47.50 94 SER A CA 1
ATOM 727 C C . SER A 1 94 ? -32.175 34.202 63.836 1.00 47.50 94 SER A C 1
ATOM 729 O O . SER A 1 94 ? -32.603 34.133 62.688 1.00 47.50 94 SER A O 1
ATOM 731 N N . SER A 1 95 ? -32.804 34.857 64.820 1.00 44.91 95 SER A N 1
ATOM 732 C CA . SER A 1 95 ? -34.193 35.365 64.822 1.00 44.91 95 SER A CA 1
ATOM 733 C C . SER A 1 95 ? -35.285 34.294 64.617 1.00 44.91 95 SER A C 1
ATOM 735 O O . SER A 1 95 ? -35.240 33.490 63.696 1.00 44.91 95 SER A O 1
ATOM 737 N N . GLY A 1 96 ? -36.252 34.245 65.542 1.00 50.91 96 GLY A N 1
ATOM 738 C CA . GLY A 1 96 ? -37.330 33.245 65.552 1.00 50.91 96 GLY A CA 1
ATOM 739 C C . GLY A 1 96 ? -38.607 33.701 64.836 1.00 50.91 96 GLY A C 1
ATOM 740 O O . GLY A 1 96 ? -38.763 34.891 64.577 1.00 50.91 96 GLY A O 1
ATOM 741 N N . GLN A 1 97 ? -39.543 32.752 64.632 1.00 44.12 97 GLN A N 1
ATOM 742 C CA . GLN A 1 97 ? -40.701 32.821 63.701 1.00 44.12 97 GLN A CA 1
ATOM 743 C C . GLN A 1 97 ? -40.227 32.740 62.229 1.00 44.12 97 GLN A C 1
ATOM 745 O O . GLN A 1 97 ? -39.140 33.209 61.926 1.00 44.12 97 GLN A O 1
ATOM 750 N N . ILE A 1 98 ? -40.893 32.141 61.233 1.00 38.72 98 ILE A N 1
ATOM 751 C CA . ILE A 1 98 ? -42.202 31.471 61.009 1.00 38.72 98 ILE A CA 1
ATOM 752 C C . ILE A 1 98 ? -41.924 30.290 60.020 1.00 38.72 98 ILE A C 1
ATOM 754 O O . ILE A 1 98 ? -40.817 30.215 59.498 1.00 38.72 98 ILE A O 1
ATOM 758 N N . MET A 1 99 ? -42.771 29.305 59.681 1.00 36.03 99 MET A N 1
ATOM 759 C CA . MET A 1 99 ? -44.233 29.078 59.717 1.00 36.03 99 MET A CA 1
ATOM 760 C C . MET A 1 99 ? -44.570 27.662 60.261 1.00 36.03 99 MET A C 1
ATOM 762 O O . MET A 1 99 ? -43.673 26.850 60.473 1.00 36.03 99 MET A O 1
ATOM 766 N N . PHE A 1 100 ? -45.863 27.322 60.381 1.00 44.22 100 PHE A N 1
ATOM 767 C CA . PHE A 1 100 ? -46.361 25.934 60.393 1.00 44.22 100 PHE A CA 1
ATOM 768 C C . PHE A 1 100 ? -47.674 25.870 59.589 1.00 44.22 100 PHE A C 1
ATOM 770 O O . PHE A 1 100 ? -48.725 26.214 60.110 1.00 44.22 100 PHE A O 1
ATOM 777 N N . GLU A 1 101 ? -47.619 25.470 58.316 1.00 43.28 101 GLU A N 1
ATOM 778 C CA . GLU A 1 101 ? -48.808 25.239 57.473 1.00 43.28 101 GLU A CA 1
ATOM 779 C C . GLU A 1 101 ? -48.574 24.004 56.596 1.00 43.28 101 GLU A C 1
ATOM 781 O O . GLU A 1 101 ? -48.147 24.090 55.444 1.00 43.28 101 GLU A O 1
ATOM 786 N N . MET A 1 102 ? -48.805 22.821 57.173 1.00 41.78 102 MET A N 1
ATOM 787 C CA . MET A 1 102 ? -48.865 21.581 56.403 1.00 41.78 102 MET A CA 1
ATOM 788 C C . MET A 1 102 ? -50.318 21.358 55.978 1.00 41.78 102 MET A C 1
ATOM 790 O O . MET A 1 102 ? -51.123 20.815 56.734 1.00 41.78 102 MET A O 1
ATOM 794 N N . THR A 1 103 ? -50.639 21.832 54.772 1.00 42.88 103 THR A N 1
ATOM 795 C CA . THR A 1 103 ? -51.976 21.811 54.162 1.00 42.88 103 THR A CA 1
ATOM 796 C C . THR A 1 103 ? -52.679 20.464 54.334 1.00 42.88 103 THR A C 1
ATOM 798 O O . THR A 1 103 ? -52.211 19.430 53.855 1.00 42.88 103 THR A O 1
ATOM 801 N N . ILE A 1 104 ? -53.845 20.486 54.983 1.00 46.78 104 ILE A N 1
ATOM 802 C CA . ILE A 1 104 ? -54.638 19.290 55.273 1.00 46.78 104 ILE A CA 1
ATOM 803 C C . ILE A 1 104 ? -55.320 18.791 53.990 1.00 46.78 104 ILE A C 1
ATOM 805 O O . ILE A 1 104 ? -56.322 19.350 53.545 1.00 46.78 104 ILE A O 1
ATOM 809 N N . ALA A 1 105 ? -54.822 17.691 53.422 1.00 47.75 105 ALA A N 1
ATOM 810 C CA . ALA A 1 105 ? -55.567 16.922 52.429 1.00 47.75 105 ALA A CA 1
ATOM 811 C C . ALA A 1 105 ? -56.707 16.157 53.125 1.00 47.75 105 ALA A C 1
ATOM 813 O O . ALA A 1 105 ? -56.468 15.323 53.998 1.00 47.75 105 ALA A O 1
ATOM 814 N N . SER A 1 106 ? -57.955 16.463 52.765 1.00 38.44 106 SER A N 1
ATOM 815 C CA . SER A 1 106 ? -59.135 15.890 53.422 1.00 38.44 106 SER A CA 1
ATOM 816 C C . SER A 1 106 ? -59.688 14.635 52.732 1.00 38.44 106 SER A C 1
ATOM 818 O O . SER A 1 106 ? -59.670 14.532 51.507 1.00 38.44 106 SER A O 1
ATOM 820 N N . SER A 1 107 ? -60.358 13.815 53.551 1.00 45.53 107 SER A N 1
ATOM 821 C CA . SER A 1 107 ? -61.546 13.005 53.218 1.00 45.53 107 SER A CA 1
ATOM 822 C C . SER A 1 107 ? -61.386 11.542 52.767 1.00 45.53 107 SER A C 1
ATOM 824 O O . SER A 1 107 ? -60.466 11.165 52.053 1.00 45.53 107 SER A O 1
ATOM 826 N N . PHE A 1 108 ? -62.412 10.764 53.160 1.00 46.19 108 PHE A N 1
ATOM 827 C CA . PHE A 1 108 ? -62.675 9.328 52.943 1.00 46.19 108 PHE A CA 1
ATOM 828 C C . PHE A 1 108 ? -61.772 8.331 53.703 1.00 46.19 108 PHE A C 1
ATOM 830 O O . PHE A 1 108 ? -60.559 8.461 53.731 1.00 46.19 108 PHE A O 1
ATOM 837 N N . SER A 1 109 ? -62.293 7.257 54.308 1.00 37.44 109 SER A N 1
ATOM 838 C CA . SER A 1 109 ? -63.673 6.959 54.725 1.00 37.44 109 SER A CA 1
ATOM 839 C C . SER A 1 109 ? -63.650 5.896 55.835 1.00 37.44 109 SER A C 1
ATOM 841 O O . SER A 1 109 ? -62.722 5.100 55.944 1.00 37.44 109 SER A O 1
ATOM 843 N N . THR A 1 110 ? -64.684 5.894 56.665 1.00 49.00 110 THR A N 1
ATOM 844 C CA . THR A 1 110 ? -64.921 5.029 57.828 1.00 49.00 110 THR A CA 1
ATOM 845 C C . THR A 1 110 ? -64.593 3.534 57.668 1.00 49.00 110 THR A C 1
ATOM 847 O O . THR A 1 110 ? -65.175 2.850 56.835 1.00 49.00 110 THR A O 1
ATOM 850 N N . HIS A 1 111 ? -63.797 3.021 58.615 1.00 37.59 111 HIS A N 1
ATOM 851 C CA . HIS A 1 111 ? -64.084 1.817 59.417 1.00 37.59 111 HIS A CA 1
ATOM 852 C C . HIS A 1 111 ? -64.647 0.572 58.682 1.00 37.59 111 HIS A C 1
ATOM 854 O O . HIS A 1 111 ? -65.854 0.435 58.500 1.00 37.59 111 HIS A O 1
ATOM 860 N N . SER A 1 112 ? -63.799 -0.440 58.465 1.00 40.91 112 SER A N 1
ATOM 861 C CA . SER A 1 112 ? -64.243 -1.843 58.456 1.00 40.91 112 SER A CA 1
ATOM 862 C C . SER A 1 112 ? -63.450 -2.618 59.504 1.00 40.91 112 SER A C 1
ATOM 864 O O . SER A 1 112 ? -62.220 -2.651 59.467 1.00 40.91 112 SER A O 1
ATOM 866 N N . ARG A 1 113 ? -64.150 -3.169 60.500 1.00 50.94 113 ARG A N 1
ATOM 867 C CA . ARG A 1 113 ? -63.535 -3.935 61.591 1.00 50.94 113 ARG A CA 1
ATOM 868 C C . ARG A 1 113 ? -63.398 -5.397 61.194 1.00 50.94 113 ARG A C 1
ATOM 870 O O . ARG A 1 113 ? -64.266 -5.952 60.527 1.00 50.94 113 ARG A O 1
ATOM 877 N N . PHE A 1 114 ? -62.355 -6.022 61.729 1.00 44.47 114 PHE A N 1
ATOM 878 C CA . PHE A 1 114 ? -62.241 -7.470 61.861 1.00 44.47 114 PHE A CA 1
ATOM 879 C C . PHE A 1 114 ? -63.566 -8.117 62.290 1.00 44.47 114 PHE A C 1
ATOM 881 O O . PHE A 1 114 ? -64.155 -7.725 63.299 1.00 44.47 114 PHE A O 1
ATOM 888 N N . VAL A 1 115 ? -63.941 -9.198 61.610 1.00 49.38 115 VAL A N 1
ATOM 889 C CA . VAL A 1 115 ? -64.758 -10.261 62.202 1.00 49.38 115 VAL A CA 1
ATOM 890 C C . VAL A 1 115 ? -64.072 -11.594 61.951 1.00 49.38 115 VAL A C 1
ATOM 892 O O . VAL A 1 115 ? -64.008 -12.081 60.828 1.00 49.38 115 VAL A O 1
ATOM 895 N N . SER A 1 116 ? -63.548 -12.165 63.032 1.00 42.03 116 SER A N 1
ATOM 896 C CA . SER A 1 116 ? -63.142 -13.565 63.091 1.00 42.03 116 SER A CA 1
ATOM 897 C C . SER A 1 116 ? -64.370 -14.436 63.374 1.00 42.03 116 SER A C 1
ATOM 899 O O . SER A 1 116 ? -65.168 -14.090 64.246 1.00 42.03 116 SER A O 1
ATOM 901 N N . LYS A 1 117 ? -64.509 -15.525 62.611 1.00 47.47 117 LYS A N 1
ATOM 902 C CA . LYS A 1 117 ? -65.398 -16.704 62.742 1.00 47.47 117 LYS A CA 1
ATOM 903 C C . LYS A 1 117 ? -65.012 -17.592 61.545 1.00 47.47 117 LYS A C 1
ATOM 905 O O . LYS A 1 117 ? -65.101 -17.114 60.424 1.00 47.47 117 LYS A O 1
ATOM 910 N N . MET A 1 118 ? -64.448 -18.796 61.649 1.00 43.50 118 MET A N 1
ATOM 911 C CA . MET A 1 118 ? -64.615 -19.888 62.616 1.00 43.50 118 MET A CA 1
ATOM 912 C C . MET A 1 118 ? -66.051 -20.425 62.644 1.00 43.50 118 MET A C 1
ATOM 914 O O . MET A 1 118 ? -66.878 -19.893 63.378 1.00 43.50 118 MET A O 1
ATOM 918 N N . VAL A 1 119 ? -66.311 -21.463 61.836 1.00 49.81 119 VAL A N 1
ATOM 919 C CA . VAL A 1 119 ? -67.203 -22.616 62.094 1.00 49.81 119 VAL A CA 1
ATOM 920 C C . VAL A 1 119 ? -67.142 -23.579 60.892 1.00 49.81 119 VAL A C 1
ATOM 922 O O . VAL A 1 119 ? -67.326 -23.126 59.768 1.00 49.81 119 VAL A O 1
ATOM 925 N N . VAL A 1 120 ? -66.882 -24.860 61.207 1.00 49.41 120 VAL A N 1
ATOM 926 C CA . VAL A 1 120 ? -67.058 -26.121 60.435 1.00 49.41 120 VAL A CA 1
ATOM 927 C C . VAL A 1 120 ? -66.651 -26.116 58.957 1.00 49.41 120 VAL A C 1
ATOM 929 O O . VAL A 1 120 ? -67.474 -25.724 58.106 1.00 49.41 120 VAL A O 1
#

pLDDT: mean 73.47, std 20.62, range [36.03, 95.81]

Sequence (120 aa):
MGEEFSGSSTAIDSSNIGFKLLKKHGWKEGTGLGVCEQGRLEPIRTCLKNNKRGLGAEKNKYLKEIQGIQKMRKMQELEKQLQETELSGPFVGSSGQIMFEMTIASSFSTHSRFVSKMVV

Secondary structure (DSSP, 8-state):
---------SPPPTTSHHHHHHHHTTPPTT--SSTTS-S-SSPPP-------PPTT--SSHHHHHHHHHHHHHHHHHHHHHHHHHHHT------S-------------------------